Pro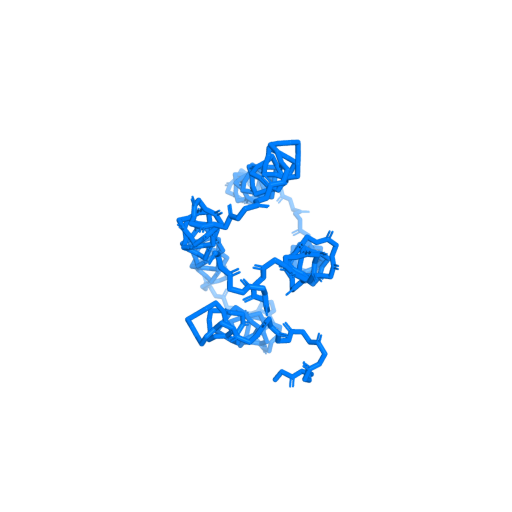tein AF-A0A930FZU0-F1 (afdb_monomer)

Organism: NCBI:txid73030

Radius of gyration: 15.58 Å; Cα contacts (8 Å, |Δi|>4): 68; chains: 1; bounding box: 39×26×42 Å

Structure (mmCIF, N/CA/C/O backbone):
data_AF-A0A930FZU0-F1
#
_entry.id   AF-A0A930FZU0-F1
#
loop_
_atom_site.group_PDB
_atom_site.id
_atom_site.type_symbol
_atom_site.label_atom_id
_atom_site.label_alt_id
_atom_site.label_comp_id
_atom_site.label_asym_id
_atom_site.label_entity_id
_atom_site.label_seq_id
_atom_site.pdbx_PDB_ins_code
_atom_site.Cartn_x
_atom_site.Cartn_y
_atom_site.Cartn_z
_atom_site.occupancy
_atom_site.B_iso_or_equiv
_atom_site.auth_seq_id
_atom_site.auth_comp_id
_atom_site.auth_asym_id
_atom_site.auth_atom_id
_atom_site.pdbx_PDB_model_num
ATOM 1 N N . MET A 1 1 ? -6.395 -14.108 -0.169 1.00 53.88 1 MET A N 1
ATOM 2 C CA . MET A 1 1 ? -5.845 -13.590 1.102 1.00 53.88 1 MET A CA 1
ATOM 3 C C . MET A 1 1 ? -5.756 -14.660 2.192 1.00 53.88 1 MET A C 1
ATOM 5 O O . MET A 1 1 ? -6.702 -15.429 2.346 1.00 53.88 1 MET A O 1
ATOM 9 N N . ASN A 1 2 ? -4.680 -14.692 2.988 1.00 57.84 2 ASN A N 1
ATOM 10 C CA . ASN A 1 2 ? -4.686 -15.403 4.273 1.00 57.84 2 ASN A CA 1
ATOM 11 C C . ASN A 1 2 ? -5.642 -14.662 5.233 1.00 57.84 2 ASN A C 1
ATOM 13 O O . ASN A 1 2 ? -5.522 -13.448 5.380 1.00 57.84 2 ASN A O 1
ATOM 17 N N . LYS A 1 3 ? -6.596 -15.351 5.874 1.00 59.53 3 LYS A N 1
ATOM 18 C CA . LYS A 1 3 ? -7.657 -14.711 6.691 1.00 59.53 3 LYS A CA 1
ATOM 19 C C . LYS A 1 3 ? -7.117 -13.854 7.847 1.00 59.53 3 LYS A C 1
ATOM 21 O O . LYS A 1 3 ? -7.828 -12.997 8.357 1.00 59.53 3 LYS A O 1
ATOM 26 N N . HIS A 1 4 ? -5.865 -14.072 8.242 1.00 59.69 4 HIS A N 1
ATOM 27 C CA . HIS A 1 4 ? -5.195 -13.332 9.309 1.00 59.69 4 HIS A CA 1
ATOM 28 C C . HIS A 1 4 ? -4.882 -11.865 8.964 1.00 59.69 4 HIS A C 1
ATOM 30 O O . HIS A 1 4 ? -4.726 -11.072 9.890 1.00 59.69 4 HIS A O 1
ATOM 36 N N . LEU A 1 5 ? -4.872 -11.494 7.677 1.00 72.25 5 LEU A N 1
ATOM 37 C CA . LEU A 1 5 ? -4.589 -10.130 7.198 1.00 72.25 5 LEU A CA 1
ATOM 38 C C . LEU A 1 5 ? -5.845 -9.257 7.020 1.00 72.25 5 LEU A C 1
ATOM 40 O O . LEU A 1 5 ? -5.736 -8.101 6.636 1.00 72.25 5 LEU A O 1
ATOM 44 N N . LEU A 1 6 ? -7.038 -9.802 7.278 1.00 85.94 6 LEU A N 1
ATOM 45 C CA . LEU A 1 6 ? -8.294 -9.058 7.148 1.00 85.94 6 LEU A CA 1
ATOM 46 C C . LEU A 1 6 ? -8.549 -8.221 8.394 1.00 85.94 6 LEU A C 1
ATOM 48 O O . LEU A 1 6 ? -8.532 -8.775 9.495 1.00 85.94 6 LEU A O 1
ATOM 52 N N . LEU A 1 7 ? -8.832 -6.935 8.223 1.00 88.62 7 LEU A N 1
ATOM 53 C CA . LEU A 1 7 ? -9.227 -5.991 9.268 1.00 88.62 7 LEU A CA 1
ATOM 54 C C . LEU A 1 7 ? -10.702 -6.128 9.649 1.00 88.62 7 LEU A C 1
ATOM 56 O O . LEU A 1 7 ? -11.077 -5.759 10.760 1.00 88.62 7 LEU A O 1
ATOM 60 N N . GLY A 1 8 ? -11.528 -6.682 8.755 1.00 89.00 8 GLY A N 1
ATOM 61 C CA . GLY A 1 8 ? -12.982 -6.711 8.907 1.00 89.00 8 GLY A CA 1
ATOM 62 C C . GLY A 1 8 ? -13.663 -5.440 8.393 1.00 89.00 8 GLY A C 1
ATOM 63 O O . GLY A 1 8 ? -14.844 -5.233 8.663 1.00 89.00 8 GLY A O 1
ATOM 64 N N . VAL A 1 9 ? -12.935 -4.600 7.651 1.00 91.00 9 VAL A N 1
ATOM 65 C CA . VAL A 1 9 ? -13.445 -3.379 7.015 1.00 91.00 9 VAL A CA 1
ATOM 66 C C . VAL A 1 9 ? -13.572 -3.666 5.522 1.00 91.00 9 VAL A C 1
ATOM 68 O O . VAL A 1 9 ? -12.549 -3.698 4.841 1.00 91.00 9 VAL A O 1
ATOM 71 N N . PRO A 1 10 ? -14.791 -3.863 4.976 1.00 91.81 10 PRO A N 1
ATOM 72 C CA . PRO A 1 10 ? -14.967 -4.412 3.630 1.00 91.81 10 PRO A CA 1
ATOM 73 C C . PRO A 1 10 ? -14.207 -3.668 2.529 1.00 91.81 10 PRO A C 1
ATOM 75 O O . PRO A 1 10 ? -13.660 -4.300 1.632 1.00 91.81 10 PRO A O 1
ATOM 78 N N . ASN A 1 11 ? -14.156 -2.334 2.604 1.00 93.19 11 ASN A N 1
ATOM 79 C CA . ASN A 1 11 ? -13.458 -1.524 1.609 1.00 93.19 11 ASN A CA 1
ATOM 80 C C . ASN A 1 11 ? -11.930 -1.685 1.688 1.00 93.19 11 ASN A C 1
ATOM 82 O O . ASN A 1 11 ? -11.291 -1.887 0.661 1.00 93.19 11 ASN A O 1
ATOM 86 N N . ILE A 1 12 ? -11.355 -1.645 2.894 1.00 94.19 12 ILE A N 1
ATOM 87 C CA . ILE A 1 12 ? -9.903 -1.780 3.086 1.00 94.19 12 ILE A CA 1
ATOM 88 C C . ILE A 1 12 ? -9.453 -3.217 2.792 1.00 94.19 12 ILE A C 1
ATOM 90 O O . ILE A 1 12 ? -8.492 -3.433 2.061 1.00 94.19 12 ILE A O 1
ATOM 94 N N . ASP A 1 13 ? -10.218 -4.213 3.248 1.00 93.94 13 ASP A N 1
ATOM 95 C CA . ASP A 1 13 ? -9.949 -5.625 2.962 1.00 93.94 13 ASP A CA 1
ATOM 96 C C . ASP A 1 13 ? -9.976 -5.924 1.453 1.00 93.94 13 ASP A C 1
ATOM 98 O O . ASP A 1 13 ? -9.184 -6.733 0.962 1.00 93.94 13 ASP A O 1
ATOM 102 N N . HIS A 1 14 ? -10.868 -5.265 0.704 1.00 93.75 14 HIS A N 1
ATOM 103 C CA . HIS A 1 14 ? -10.893 -5.353 -0.753 1.00 93.75 14 HIS A CA 1
ATOM 10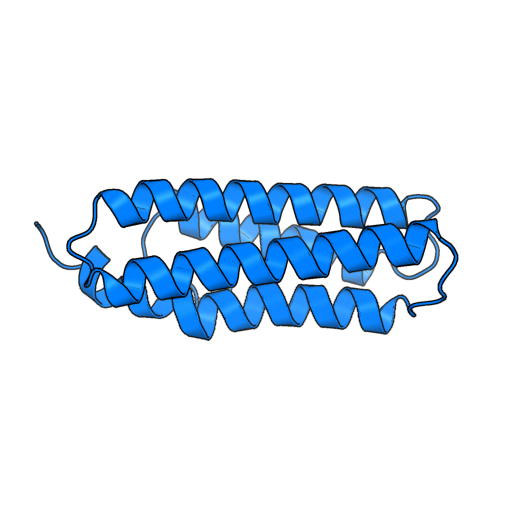4 C C . HIS A 1 14 ? -9.651 -4.708 -1.383 1.00 93.75 14 HIS A C 1
ATOM 106 O O . HIS A 1 14 ? -9.032 -5.323 -2.249 1.00 93.75 14 HIS A O 1
ATOM 112 N N . GLN A 1 15 ? -9.245 -3.523 -0.917 1.00 94.75 15 GLN A N 1
ATOM 113 C CA . GLN A 1 15 ? -8.032 -2.848 -1.393 1.00 94.75 15 GLN A CA 1
ATOM 114 C C . GLN A 1 15 ? -6.768 -3.685 -1.149 1.00 94.75 15 GLN A C 1
ATOM 116 O O . GLN A 1 15 ? -5.947 -3.815 -2.056 1.00 94.75 15 GLN A O 1
ATOM 121 N N . HIS A 1 16 ? -6.644 -4.341 0.009 1.00 94.00 16 HIS A N 1
ATOM 122 C CA . HIS A 1 16 ? -5.554 -5.289 0.264 1.00 94.00 16 HIS A CA 1
ATOM 123 C C . HIS A 1 16 ? -5.542 -6.445 -0.750 1.00 94.00 16 HIS A C 1
ATOM 125 O O . HIS A 1 16 ? -4.472 -6.889 -1.170 1.00 94.00 16 HIS A O 1
ATOM 131 N N . ASP A 1 17 ? -6.714 -6.961 -1.149 1.00 91.31 17 ASP A N 1
ATOM 132 C CA . ASP A 1 17 ? -6.791 -8.100 -2.075 1.00 91.31 17 ASP A CA 1
ATOM 133 C C . ASP A 1 17 ? -6.359 -7.668 -3.478 1.00 91.31 17 ASP A C 1
ATOM 135 O O . ASP A 1 17 ? -5.596 -8.378 -4.132 1.00 91.31 17 ASP A O 1
ATOM 139 N N . GLU A 1 18 ? -6.773 -6.475 -3.908 1.00 92.56 18 GLU A N 1
ATOM 140 C CA . GLU A 1 18 ? -6.367 -5.882 -5.184 1.00 92.56 18 GLU A CA 1
ATOM 141 C C . GLU A 1 18 ? -4.861 -5.582 -5.240 1.00 92.56 18 GLU A C 1
ATOM 143 O O . GLU A 1 18 ? -4.214 -5.869 -6.255 1.00 92.56 18 GLU A O 1
ATOM 148 N N . LEU A 1 19 ? -4.271 -5.079 -4.148 1.00 92.62 19 LEU A N 1
ATOM 149 C CA . LEU A 1 19 ? -2.822 -4.877 -4.038 1.00 92.62 19 LEU A CA 1
ATOM 150 C C . LEU A 1 19 ? -2.066 -6.205 -4.142 1.00 92.62 19 LEU A C 1
ATOM 152 O O . LEU A 1 19 ? -1.127 -6.330 -4.932 1.00 92.62 19 LEU A O 1
ATOM 156 N N . LEU A 1 20 ? -2.512 -7.230 -3.412 1.00 88.94 20 LEU A N 1
ATOM 157 C CA . LEU A 1 20 ? -1.897 -8.555 -3.457 1.00 88.94 20 LEU A CA 1
ATOM 158 C C . LEU A 1 20 ? -2.011 -9.195 -4.849 1.00 88.94 20 LEU A C 1
ATOM 160 O O . LEU A 1 20 ? -1.052 -9.804 -5.323 1.00 88.94 20 LEU A O 1
ATOM 164 N N . ARG A 1 21 ? -3.154 -9.051 -5.529 1.00 89.00 21 ARG A N 1
ATOM 165 C CA . ARG A 1 21 ? -3.338 -9.528 -6.912 1.00 89.00 21 ARG A CA 1
ATOM 166 C C . ARG A 1 21 ? -2.407 -8.818 -7.881 1.00 89.00 21 ARG A C 1
ATOM 168 O O . ARG A 1 21 ? -1.785 -9.470 -8.716 1.00 89.00 21 ARG A O 1
ATOM 175 N N . SER A 1 22 ? -2.292 -7.500 -7.761 1.00 88.44 22 SER A N 1
ATOM 176 C CA . SER A 1 22 ? -1.419 -6.691 -8.615 1.00 88.44 22 SER A CA 1
ATOM 177 C C . SER A 1 22 ? 0.049 -7.085 -8.427 1.00 88.44 22 SER A C 1
ATOM 179 O O . SER A 1 22 ? 0.769 -7.274 -9.407 1.00 88.44 22 SER A O 1
ATOM 181 N N . LEU A 1 23 ? 0.459 -7.349 -7.184 1.00 85.12 23 LEU A N 1
ATOM 182 C CA . LEU A 1 23 ? 1.782 -7.872 -6.850 1.00 85.12 23 LEU A CA 1
ATOM 183 C C . LEU A 1 23 ? 2.026 -9.282 -7.418 1.00 85.12 23 LEU A C 1
ATOM 185 O O . LEU A 1 23 ? 3.092 -9.558 -7.967 1.00 85.12 23 LEU A O 1
ATOM 189 N N . GLN A 1 24 ? 1.038 -10.175 -7.332 1.00 85.12 24 GLN A N 1
ATOM 190 C CA . GLN A 1 24 ? 1.115 -11.522 -7.910 1.00 85.12 24 GLN A CA 1
ATOM 191 C C . GLN A 1 24 ? 1.219 -11.496 -9.437 1.00 85.12 24 GLN A C 1
ATOM 193 O O . GLN A 1 24 ? 2.005 -12.251 -10.008 1.00 85.12 24 GLN A O 1
ATOM 198 N N . HIS A 1 25 ? 0.459 -10.626 -10.105 1.00 83.38 25 HIS A N 1
ATOM 199 C CA . HIS A 1 25 ? 0.567 -10.438 -11.551 1.00 83.38 25 HIS A CA 1
ATOM 200 C C . HIS A 1 25 ? 1.953 -9.934 -11.945 1.00 83.38 25 HIS A C 1
ATOM 202 O O . HIS A 1 25 ? 2.541 -10.446 -12.895 1.00 83.38 25 HIS A O 1
ATOM 208 N N . LEU A 1 26 ? 2.497 -8.985 -11.185 1.00 80.38 26 LEU A N 1
ATOM 209 C CA . LEU A 1 26 ? 3.831 -8.454 -11.419 1.00 80.38 26 LEU A CA 1
ATOM 210 C C . LEU A 1 26 ? 4.916 -9.538 -11.244 1.00 80.38 26 LEU A C 1
ATOM 212 O O . LEU A 1 26 ? 5.797 -9.668 -12.092 1.00 80.38 26 LEU A O 1
ATOM 216 N N . LEU A 1 27 ? 4.806 -10.379 -10.211 1.00 80.50 27 LEU A N 1
ATOM 217 C CA . LEU A 1 27 ? 5.671 -11.550 -10.012 1.00 80.50 27 LEU A CA 1
ATOM 218 C C . LEU A 1 27 ? 5.586 -12.558 -11.171 1.00 80.50 27 LEU A C 1
ATOM 220 O O . LEU A 1 27 ? 6.600 -13.140 -11.555 1.00 80.50 27 LEU A O 1
ATOM 224 N N . ALA A 1 28 ? 4.389 -12.770 -11.726 1.00 79.31 28 ALA A N 1
ATOM 225 C CA . ALA A 1 28 ? 4.153 -13.727 -12.805 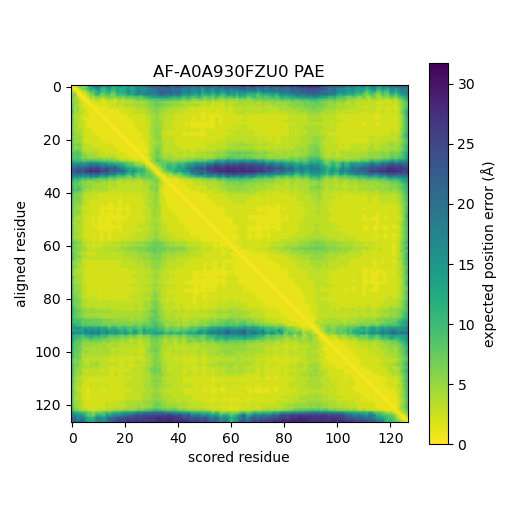1.00 79.31 28 ALA A CA 1
ATOM 226 C C . ALA A 1 28 ? 4.609 -13.224 -14.188 1.00 79.31 28 ALA A C 1
ATOM 228 O O . ALA A 1 28 ? 5.000 -14.039 -15.023 1.00 79.31 28 ALA A O 1
ATOM 229 N N . ALA A 1 29 ? 4.571 -11.909 -14.434 1.00 70.56 29 ALA A N 1
ATOM 230 C CA . ALA A 1 29 ? 4.966 -11.303 -15.709 1.00 70.56 29 ALA A CA 1
ATOM 231 C C . ALA A 1 29 ? 6.481 -11.418 -15.994 1.00 70.56 29 ALA A C 1
ATOM 233 O O . ALA A 1 29 ? 6.894 -11.528 -17.150 1.00 70.56 29 ALA A O 1
ATOM 234 N N . GLY A 1 30 ? 7.320 -11.460 -14.952 1.00 64.69 30 GLY A N 1
ATOM 235 C CA . GLY A 1 30 ? 8.775 -11.605 -15.081 1.00 64.69 30 GLY A CA 1
ATOM 236 C C . GLY A 1 30 ? 9.479 -10.430 -15.790 1.00 64.69 30 GLY A C 1
ATOM 237 O O . GLY A 1 30 ? 8.894 -9.385 -16.052 1.00 64.69 30 GLY A O 1
ATOM 238 N N . LYS A 1 31 ? 10.774 -10.598 -16.111 1.00 62.72 31 LYS A N 1
ATOM 239 C CA . LYS A 1 31 ? 11.660 -9.555 -16.689 1.00 62.72 31 LYS A CA 1
ATOM 240 C C . LYS A 1 31 ? 11.341 -9.127 -18.137 1.00 62.72 31 LYS A C 1
ATOM 242 O O . LYS A 1 31 ? 12.021 -8.241 -18.642 1.00 62.72 31 LYS A O 1
ATOM 247 N N . CYS A 1 32 ? 10.417 -9.789 -18.838 1.00 53.25 32 CYS A N 1
ATOM 248 C CA . CYS A 1 32 ? 10.327 -9.724 -20.308 1.00 53.25 32 CYS A CA 1
ATOM 249 C C . CYS A 1 32 ? 9.321 -8.717 -20.873 1.00 53.25 32 CYS A C 1
ATOM 251 O O . CYS A 1 32 ? 9.160 -8.690 -22.091 1.00 53.25 32 CYS A O 1
ATOM 253 N N . ASP A 1 33 ? 8.660 -7.907 -20.047 1.00 55.78 33 ASP A N 1
ATOM 254 C CA . ASP A 1 33 ? 7.627 -7.005 -20.551 1.00 55.78 33 ASP A CA 1
ATOM 255 C C . ASP A 1 33 ? 8.138 -5.564 -20.677 1.00 55.78 33 ASP A C 1
ATOM 257 O O . ASP A 1 33 ? 8.603 -4.961 -19.705 1.00 55.78 33 ASP A O 1
ATOM 261 N N . GLU A 1 34 ? 8.009 -4.989 -21.876 1.00 56.81 34 GLU A N 1
ATOM 262 C CA . GLU A 1 34 ? 8.275 -3.567 -22.156 1.00 56.81 34 GLU A CA 1
ATOM 263 C C . GLU A 1 34 ? 7.396 -2.638 -21.281 1.00 56.81 34 GLU A C 1
ATOM 265 O O . GLU A 1 34 ? 7.691 -1.453 -21.135 1.00 56.81 34 GLU A O 1
ATOM 270 N N . GLY A 1 35 ? 6.368 -3.190 -20.620 1.00 68.12 35 GLY A N 1
ATOM 271 C CA . GLY A 1 35 ? 5.472 -2.520 -19.674 1.00 68.12 35 GLY A CA 1
ATOM 272 C C . GLY A 1 35 ? 5.886 -2.533 -18.194 1.00 68.12 35 GLY A C 1
ATOM 273 O O . GLY A 1 35 ? 5.104 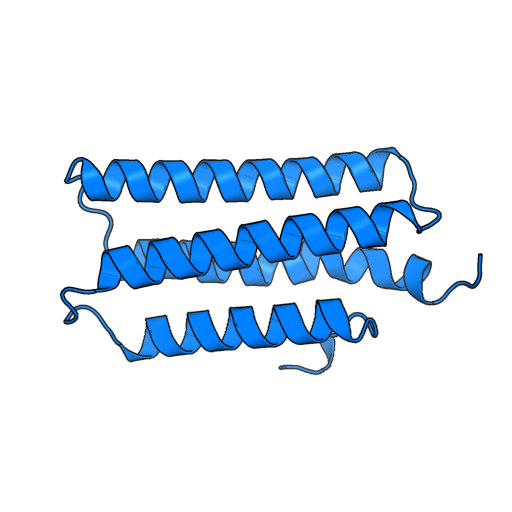-2.085 -17.361 1.00 68.12 35 GLY A O 1
ATOM 274 N N . PHE A 1 36 ? 7.077 -3.011 -17.804 1.00 74.12 36 PHE A N 1
ATOM 275 C CA . PHE A 1 36 ? 7.458 -3.105 -16.377 1.00 74.12 36 PHE A CA 1
ATOM 276 C C . PHE A 1 36 ? 7.354 -1.770 -15.612 1.00 74.12 36 PHE A C 1
ATOM 278 O O . PHE A 1 36 ? 6.817 -1.732 -14.504 1.00 74.12 36 PHE A O 1
ATOM 285 N N . SER A 1 37 ? 7.804 -0.666 -16.220 1.00 76.50 37 SER A N 1
ATOM 286 C CA . SER A 1 37 ? 7.684 0.677 -15.630 1.00 76.50 37 SER A CA 1
ATOM 287 C C . SER A 1 37 ? 6.219 1.077 -15.419 1.00 76.50 37 SER A C 1
ATOM 289 O O . SER A 1 37 ? 5.863 1.602 -14.368 1.00 76.50 37 SER A O 1
ATOM 29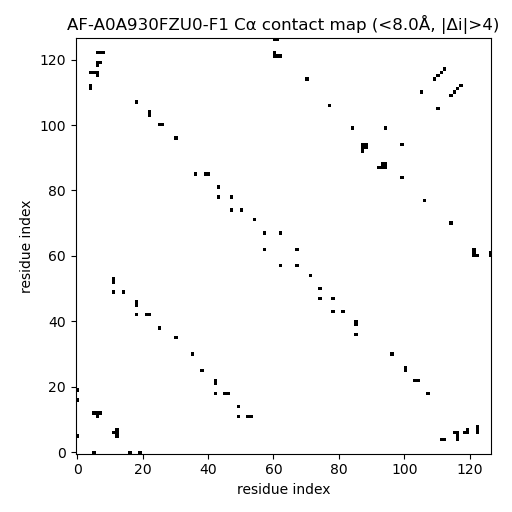1 N N . GLU A 1 38 ? 5.345 0.752 -16.376 1.00 80.06 38 GLU A N 1
ATOM 292 C CA . GLU A 1 38 ? 3.909 1.021 -16.278 1.00 80.06 38 GLU A CA 1
ATOM 293 C C . GLU A 1 38 ? 3.255 0.209 -15.153 1.00 80.06 38 GLU A C 1
ATOM 295 O O . GLU A 1 38 ? 2.432 0.740 -14.405 1.00 80.06 38 GLU A O 1
ATOM 300 N N . VAL A 1 39 ? 3.643 -1.059 -14.979 1.00 80.12 39 VAL A N 1
ATOM 301 C CA . VAL A 1 39 ? 3.124 -1.892 -13.885 1.00 80.12 39 VAL A CA 1
ATOM 302 C C . VAL A 1 39 ? 3.567 -1.352 -12.523 1.00 80.12 39 VAL A C 1
ATOM 304 O O . VAL A 1 39 ? 2.733 -1.262 -11.623 1.00 80.12 39 VAL A O 1
ATOM 307 N N . ILE A 1 40 ? 4.830 -0.932 -12.378 1.00 82.19 40 ILE A N 1
ATOM 308 C CA . ILE A 1 40 ? 5.325 -0.269 -11.159 1.00 82.19 40 ILE A CA 1
ATOM 309 C C . ILE A 1 40 ? 4.533 1.007 -10.887 1.00 82.19 40 ILE A C 1
ATOM 311 O O . ILE A 1 40 ? 4.017 1.174 -9.786 1.00 82.19 40 ILE A O 1
ATOM 315 N N . SER A 1 41 ? 4.392 1.891 -11.881 1.00 85.44 41 SER A N 1
ATOM 316 C CA . SER A 1 41 ? 3.650 3.144 -11.720 1.00 85.44 41 SER A CA 1
ATOM 317 C C . SER A 1 41 ? 2.206 2.894 -11.289 1.00 85.44 41 SER A C 1
ATOM 319 O O . SER A 1 41 ? 1.716 3.551 -10.373 1.00 85.44 41 SER A O 1
ATOM 321 N N . ARG A 1 42 ? 1.529 1.915 -11.902 1.00 88.44 42 ARG A N 1
ATOM 322 C CA . ARG A 1 42 ? 0.165 1.532 -11.518 1.00 88.44 42 ARG A CA 1
ATOM 323 C C . ARG A 1 42 ? 0.094 1.014 -10.085 1.00 88.44 42 ARG A C 1
ATOM 325 O O . ARG A 1 42 ? -0.820 1.405 -9.366 1.00 88.44 42 ARG A O 1
ATOM 332 N N . LEU A 1 43 ? 1.042 0.177 -9.664 1.00 89.75 43 LEU A N 1
ATOM 333 C CA . LEU A 1 43 ? 1.066 -0.355 -8.303 1.00 89.75 43 LEU A CA 1
ATOM 334 C C . LEU A 1 43 ? 1.345 0.744 -7.268 1.00 89.75 43 LEU A C 1
ATOM 336 O O . LEU A 1 43 ? 0.672 0.791 -6.243 1.00 89.75 43 LEU A O 1
ATOM 340 N N . THR A 1 44 ? 2.256 1.679 -7.552 1.00 91.12 44 THR A N 1
ATOM 341 C CA . THR A 1 44 ? 2.503 2.847 -6.690 1.00 91.12 44 THR A CA 1
ATOM 342 C C . THR A 1 44 ? 1.248 3.709 -6.529 1.00 91.12 44 THR A C 1
ATOM 344 O O . THR A 1 44 ? 0.930 4.118 -5.414 1.00 91.12 44 THR A O 1
ATOM 347 N N . ILE A 1 45 ? 0.495 3.943 -7.612 1.00 93.25 45 ILE A N 1
ATOM 348 C CA . ILE A 1 45 ? -0.785 4.669 -7.552 1.00 93.25 45 ILE A CA 1
ATOM 349 C C . ILE A 1 45 ? -1.797 3.914 -6.681 1.00 93.25 45 ILE A C 1
ATOM 351 O O . ILE A 1 45 ? -2.422 4.516 -5.814 1.00 93.25 45 ILE A O 1
ATOM 355 N N . GLN A 1 46 ? -1.923 2.595 -6.855 1.00 94.50 46 GLN A N 1
ATOM 356 C CA . GLN A 1 46 ? -2.830 1.782 -6.040 1.00 94.50 46 GLN A CA 1
ATOM 357 C C . GLN A 1 46 ? -2.479 1.827 -4.546 1.00 94.50 46 GLN A C 1
ATOM 359 O O . GLN A 1 46 ? -3.384 1.904 -3.718 1.00 94.50 46 GLN A O 1
ATOM 364 N N . ILE A 1 47 ? -1.187 1.796 -4.196 1.00 95.12 47 ILE A N 1
ATOM 365 C CA . ILE A 1 47 ? -0.718 1.910 -2.805 1.00 95.12 47 ILE A CA 1
ATOM 366 C C . ILE A 1 47 ? -1.090 3.280 -2.231 1.00 95.12 47 ILE A C 1
ATOM 368 O O . ILE A 1 47 ? -1.665 3.357 -1.149 1.00 95.12 47 ILE A O 1
ATOM 372 N N . HIS A 1 48 ? -0.830 4.354 -2.976 1.00 96.19 48 HIS A N 1
ATOM 373 C CA . HIS A 1 48 ? -1.193 5.707 -2.561 1.00 96.19 48 HIS A CA 1
ATOM 374 C C . HIS A 1 48 ? -2.708 5.866 -2.338 1.00 96.19 48 HIS A C 1
ATOM 376 O O . HIS A 1 48 ? -3.134 6.399 -1.315 1.00 96.19 48 HIS A O 1
ATOM 382 N N . ASP A 1 49 ? -3.536 5.372 -3.260 1.00 97.00 49 ASP A N 1
ATOM 383 C CA . ASP A 1 49 ? -4.998 5.464 -3.150 1.00 97.00 49 ASP A CA 1
ATOM 384 C C . ASP A 1 49 ? -5.546 4.642 -1.971 1.00 97.00 49 ASP A C 1
ATOM 386 O O . ASP A 1 49 ? -6.516 5.041 -1.311 1.00 97.00 49 ASP A O 1
ATOM 390 N N . HIS A 1 50 ? -4.916 3.500 -1.686 1.00 97.25 50 HIS A N 1
ATOM 391 C CA . HIS A 1 50 ? -5.194 2.705 -0.498 1.00 97.25 50 HIS A CA 1
ATOM 392 C C . HIS A 1 50 ? -4.868 3.487 0.784 1.00 97.25 50 HIS A C 1
ATOM 394 O O . HIS A 1 50 ? -5.758 3.636 1.621 1.00 97.25 50 HIS A O 1
ATOM 400 N N . PHE A 1 51 ? -3.677 4.084 0.893 1.00 97.94 51 PHE A N 1
ATOM 401 C CA . PHE A 1 51 ? -3.291 4.899 2.052 1.00 97.94 51 PHE A CA 1
ATOM 402 C C . PHE A 1 51 ? -4.247 6.071 2.289 1.00 97.94 51 PHE A C 1
ATOM 404 O O . PHE A 1 51 ? -4.728 6.261 3.403 1.00 97.94 51 PHE A O 1
ATOM 411 N N . GLN A 1 52 ? -4.647 6.792 1.237 1.00 97.88 52 GLN A N 1
ATOM 412 C CA . GLN A 1 52 ? -5.647 7.859 1.369 1.00 97.88 52 GLN A CA 1
ATOM 413 C C . GLN A 1 52 ? -7.007 7.352 1.869 1.00 97.88 52 GLN A C 1
ATOM 415 O O . GLN A 1 52 ? -7.736 8.065 2.564 1.00 97.88 52 GLN A O 1
ATOM 420 N N . SER A 1 53 ? -7.397 6.145 1.461 1.00 97.12 53 SER A N 1
ATOM 421 C CA . SER A 1 53 ? -8.650 5.527 1.896 1.00 97.12 53 SER A CA 1
ATOM 422 C C . SER A 1 53 ? -8.577 5.106 3.361 1.00 97.12 53 SER A C 1
ATOM 424 O O . SER A 1 53 ? -9.538 5.315 4.104 1.00 97.12 53 SER A O 1
ATOM 426 N N . GLU A 1 54 ? -7.440 4.552 3.772 1.00 97.50 54 GLU A N 1
ATOM 427 C CA . GLU A 1 54 ? -7.180 4.145 5.144 1.00 97.50 54 GLU A CA 1
ATOM 428 C C . GLU A 1 54 ? -7.105 5.347 6.089 1.00 97.50 54 GLU A C 1
ATOM 430 O O . GLU A 1 54 ? -7.802 5.353 7.095 1.00 97.50 54 GLU A O 1
ATOM 435 N N . GLU A 1 55 ? -6.389 6.415 5.739 1.00 97.56 55 GLU A N 1
ATOM 436 C CA . GLU A 1 55 ? -6.303 7.635 6.558 1.00 97.56 55 GLU A CA 1
ATOM 437 C C . GLU A 1 55 ? -7.681 8.270 6.792 1.00 97.56 55 GLU A C 1
ATOM 439 O O . GLU A 1 55 ? -8.033 8.650 7.912 1.00 97.56 55 GLU A O 1
ATOM 444 N N . ARG A 1 56 ? -8.526 8.323 5.751 1.00 96.69 56 ARG A N 1
ATOM 445 C CA . ARG A 1 56 ? -9.922 8.781 5.885 1.00 96.69 56 ARG A CA 1
ATOM 446 C C . ARG A 1 56 ? -10.725 7.897 6.829 1.00 96.69 56 ARG A C 1
ATOM 448 O O . ARG A 1 56 ? -11.575 8.403 7.558 1.00 96.69 56 ARG A O 1
ATOM 455 N N . PHE A 1 57 ? -10.489 6.589 6.791 1.00 95.44 57 PHE A N 1
ATOM 456 C CA . PHE A 1 57 ? -11.137 5.644 7.688 1.00 95.44 57 PHE A CA 1
ATOM 457 C C . PHE A 1 57 ? -10.636 5.812 9.131 1.00 95.44 57 PHE A C 1
ATOM 459 O O . PHE A 1 57 ? -11.446 5.944 10.048 1.00 95.44 57 PHE A O 1
ATOM 466 N N . MET A 1 58 ? -9.320 5.901 9.324 1.00 95.69 58 MET A N 1
ATOM 467 C CA . MET A 1 58 ? -8.667 6.127 10.610 1.00 95.69 58 MET A CA 1
ATOM 468 C C . MET A 1 58 ? -9.131 7.422 11.276 1.00 95.69 58 MET A C 1
ATOM 470 O O . MET A 1 58 ? -9.281 7.451 12.495 1.00 95.69 58 MET A O 1
ATOM 474 N N . ALA A 1 59 ? -9.396 8.484 10.507 1.00 94.38 59 ALA A N 1
ATOM 475 C CA . ALA A 1 59 ? -9.890 9.758 11.038 1.00 94.38 59 ALA A CA 1
ATOM 476 C C . ALA A 1 59 ? -11.248 9.632 11.758 1.00 94.38 59 ALA A C 1
ATOM 478 O O . ALA A 1 59 ? -11.595 10.487 12.573 1.00 94.38 59 ALA A O 1
ATOM 479 N N . GLY A 1 60 ? -12.014 8.574 11.468 1.00 92.69 60 GLY A N 1
ATOM 480 C CA . GLY A 1 60 ? -13.257 8.237 12.162 1.00 92.69 60 GLY A CA 1
ATOM 481 C C . GLY A 1 60 ? -13.081 7.348 13.397 1.00 92.69 60 GLY A C 1
ATOM 482 O O . GLY A 1 60 ? -14.068 7.064 14.073 1.00 92.69 60 GLY A O 1
ATOM 483 N N . LEU A 1 61 ? -11.862 6.889 13.695 1.00 92.75 61 LEU A N 1
ATOM 484 C CA . LEU A 1 61 ? -11.569 5.996 14.814 1.00 92.75 61 LEU A CA 1
ATOM 485 C C . LEU A 1 61 ? -11.052 6.771 16.033 1.00 92.75 61 LEU A C 1
ATOM 487 O O . LEU A 1 61 ? -10.362 7.782 15.918 1.00 92.75 61 LEU A O 1
ATOM 491 N N . ALA A 1 62 ? -11.313 6.238 17.228 1.00 93.31 62 ALA A N 1
ATOM 492 C CA . ALA A 1 62 ? -10.773 6.754 18.487 1.00 93.31 62 ALA A CA 1
ATOM 493 C C . ALA A 1 62 ? -9.311 6.308 18.709 1.00 93.31 62 ALA A C 1
ATOM 495 O O . ALA A 1 62 ? -8.983 5.661 19.707 1.00 93.31 62 ALA A O 1
ATOM 496 N N . LEU A 1 63 ? -8.433 6.613 17.749 1.00 94.00 63 LEU A N 1
ATOM 497 C CA . LEU A 1 63 ? -7.017 6.255 17.806 1.00 94.00 63 LEU A CA 1
ATOM 498 C C . LEU A 1 63 ? -6.230 7.219 18.703 1.00 94.00 63 LEU A C 1
ATOM 500 O O . LEU A 1 63 ? -6.496 8.426 18.708 1.00 94.00 63 LEU A O 1
ATOM 504 N N . PRO A 1 64 ? -5.201 6.728 19.414 1.00 95.88 64 PRO A N 1
ATOM 505 C CA . PRO A 1 64 ? -4.231 7.605 20.044 1.00 95.88 64 PRO A CA 1
ATOM 506 C C . PRO A 1 64 ? -3.555 8.504 18.989 1.00 95.88 64 PRO A C 1
ATOM 508 O O . PRO A 1 64 ? -3.135 7.997 17.942 1.00 95.88 64 PRO A O 1
ATOM 511 N N . PRO A 1 65 ? -3.412 9.823 19.224 1.00 95.00 65 PRO A N 1
ATOM 512 C CA . PRO A 1 65 ? -2.863 10.743 18.224 1.00 95.00 65 PRO A CA 1
ATOM 513 C C . PRO A 1 65 ? -1.455 10.378 17.740 1.00 95.00 65 PRO A C 1
ATOM 515 O O . PRO A 1 65 ? -1.076 10.694 16.616 1.00 95.00 65 PRO A O 1
ATOM 518 N N . GLU A 1 66 ? -0.646 9.757 18.593 1.00 96.25 66 GLU A N 1
ATOM 519 C CA . GLU A 1 66 ? 0.673 9.243 18.240 1.00 96.25 66 GLU A CA 1
ATOM 520 C C . GLU A 1 66 ? 0.610 8.055 17.284 1.00 96.25 66 GLU A C 1
ATOM 522 O O . GLU A 1 66 ? 1.422 8.016 16.368 1.00 96.25 66 GLU A O 1
ATOM 527 N N . MET A 1 67 ? -0.371 7.161 17.439 1.00 96.25 67 MET A N 1
ATOM 528 C CA . MET A 1 67 ? -0.566 6.017 16.546 1.00 96.25 67 MET A CA 1
ATOM 529 C C . MET A 1 67 ? -0.992 6.489 15.156 1.00 96.25 67 MET A C 1
ATOM 531 O O . MET A 1 67 ? -0.429 6.033 14.170 1.00 96.25 67 MET A O 1
ATOM 535 N N . MET A 1 68 ? -1.911 7.461 15.083 1.00 96.12 68 MET A N 1
ATOM 536 C CA . MET A 1 68 ? -2.289 8.098 13.815 1.00 96.12 68 MET A CA 1
ATOM 537 C C . MET A 1 68 ? -1.063 8.688 13.103 1.00 96.12 68 MET A C 1
ATOM 539 O O . MET A 1 68 ? -0.782 8.352 11.959 1.00 96.12 68 MET A O 1
ATOM 543 N N . ARG A 1 69 ? -0.290 9.527 13.807 1.00 97.50 69 ARG A N 1
ATOM 544 C CA . ARG A 1 69 ? 0.895 10.178 13.227 1.00 97.50 69 ARG A CA 1
ATOM 545 C C . ARG A 1 69 ? 1.982 9.189 12.824 1.00 97.50 69 ARG A C 1
ATOM 547 O O . ARG A 1 69 ? 2.735 9.474 11.903 1.00 97.50 69 ARG A O 1
ATOM 554 N N . GLU A 1 70 ? 2.150 8.103 13.570 1.00 97.88 70 GLU A N 1
ATOM 555 C CA . GLU A 1 70 ? 3.114 7.053 13.237 1.00 97.88 70 GLU A CA 1
ATOM 556 C C . GLU A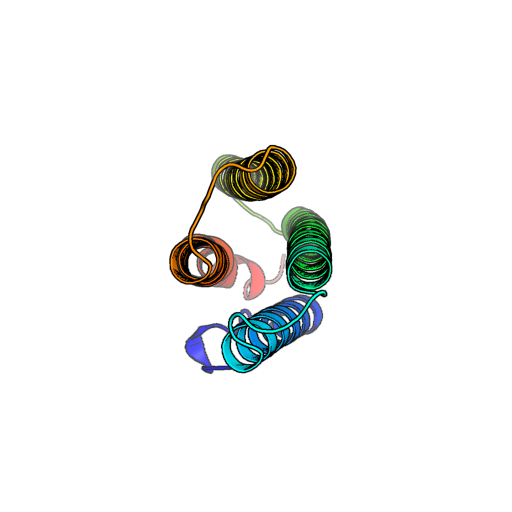 1 70 ? 2.722 6.360 11.928 1.00 97.88 70 GLU A C 1
ATOM 558 O O . GLU A 1 70 ? 3.556 6.224 11.040 1.00 97.88 70 GLU A O 1
ATOM 563 N N . HIS A 1 71 ? 1.442 6.022 11.778 1.00 98.12 71 HIS A N 1
ATOM 564 C CA . HIS A 1 71 ? 0.899 5.368 10.588 1.00 98.12 71 HIS A CA 1
ATOM 565 C C . HIS A 1 71 ? 1.003 6.260 9.337 1.00 98.12 71 HIS A C 1
ATOM 567 O O . HIS A 1 71 ? 1.566 5.841 8.330 1.00 98.12 71 HIS A O 1
ATOM 573 N N . GLU A 1 72 ? 0.575 7.526 9.417 1.00 97.62 72 GLU A N 1
ATOM 574 C CA . GLU A 1 72 ? 0.686 8.504 8.313 1.00 97.62 72 GLU A CA 1
ATOM 575 C C . GLU A 1 72 ? 2.147 8.749 7.878 1.00 97.62 72 GLU A C 1
ATOM 577 O O . GLU A 1 72 ? 2.447 8.977 6.700 1.00 97.62 72 GLU A O 1
ATOM 582 N N . ARG A 1 73 ? 3.094 8.704 8.826 1.00 98.06 73 ARG A N 1
ATOM 583 C CA . ARG A 1 73 ? 4.526 8.835 8.511 1.00 98.06 73 ARG A CA 1
ATOM 584 C C . ARG A 1 73 ? 5.043 7.633 7.746 1.00 98.06 73 ARG A C 1
ATOM 586 O O . ARG A 1 73 ? 5.840 7.824 6.833 1.00 98.06 73 ARG A O 1
ATOM 593 N N . GLU A 1 74 ? 4.604 6.431 8.092 1.00 97.88 74 GLU A N 1
ATOM 594 C CA . GLU A 1 74 ? 5.013 5.234 7.362 1.00 97.88 74 GLU A CA 1
ATOM 595 C C . GLU A 1 74 ? 4.429 5.194 5.955 1.00 97.88 74 GLU A C 1
ATOM 597 O O . GLU A 1 74 ? 5.168 4.894 5.018 1.00 97.88 74 GLU A O 1
ATOM 602 N N . HIS A 1 75 ? 3.177 5.625 5.764 1.00 98.00 75 HIS A N 1
ATOM 603 C CA . HIS A 1 75 ? 2.639 5.865 4.422 1.00 98.00 75 HIS A CA 1
ATOM 604 C C . HIS A 1 75 ? 3.530 6.813 3.620 1.00 98.00 75 HIS A C 1
ATOM 606 O O . HIS A 1 75 ? 3.946 6.492 2.505 1.00 98.00 75 HIS A O 1
ATOM 612 N N . SER A 1 76 ? 3.863 7.966 4.207 1.00 97.12 76 SER A N 1
ATOM 613 C CA . SER A 1 76 ? 4.717 8.966 3.558 1.00 97.12 76 SER A CA 1
ATOM 614 C C . SER A 1 76 ? 6.084 8.379 3.192 1.00 97.12 76 SER A C 1
ATOM 616 O O . SER A 1 76 ? 6.520 8.520 2.051 1.00 97.12 76 SER A O 1
ATOM 618 N N . ARG A 1 77 ? 6.719 7.642 4.115 1.00 97.25 77 ARG A N 1
ATOM 619 C CA . ARG A 1 77 ? 8.014 6.983 3.893 1.00 97.25 77 ARG A CA 1
ATOM 620 C C . ARG A 1 77 ? 7.949 5.982 2.739 1.00 97.25 77 ARG A C 1
ATOM 622 O O . ARG A 1 77 ? 8.815 6.002 1.868 1.00 97.25 77 ARG A O 1
ATOM 629 N N . ILE A 1 78 ? 6.923 5.130 2.701 1.00 96.25 78 ILE A N 1
ATOM 630 C CA . ILE A 1 78 ? 6.742 4.140 1.628 1.00 96.25 78 ILE A CA 1
ATOM 631 C C . ILE A 1 78 ? 6.568 4.841 0.275 1.00 96.25 78 ILE A C 1
ATOM 633 O O . ILE A 1 78 ? 7.210 4.455 -0.701 1.00 96.25 78 ILE A O 1
ATOM 637 N N . ILE A 1 79 ? 5.742 5.888 0.198 1.00 94.81 79 ILE A N 1
ATOM 638 C CA . ILE A 1 79 ? 5.538 6.641 -1.048 1.00 94.81 79 ILE A CA 1
ATOM 639 C C . ILE A 1 79 ? 6.820 7.344 -1.503 1.00 94.81 79 ILE A C 1
ATOM 641 O O . ILE A 1 79 ? 7.131 7.323 -2.698 1.00 94.81 79 ILE A O 1
ATOM 645 N N . GLU A 1 80 ? 7.584 7.934 -0.584 1.00 94.75 80 GLU A N 1
ATOM 646 C CA . GLU A 1 80 ? 8.878 8.551 -0.889 1.00 94.75 80 GLU A CA 1
ATOM 647 C C . GLU A 1 80 ? 9.872 7.527 -1.454 1.00 94.75 80 GLU A C 1
ATOM 649 O O . GLU A 1 80 ? 10.467 7.766 -2.507 1.00 94.75 80 GLU A O 1
ATOM 654 N N . GLU A 1 81 ? 10.001 6.359 -0.822 1.00 93.50 81 GLU A N 1
ATOM 655 C CA . GLU A 1 81 ? 10.905 5.293 -1.271 1.00 93.50 81 GLU A CA 1
ATOM 656 C C . GLU A 1 81 ? 10.494 4.712 -2.633 1.00 93.50 81 GLU A C 1
ATOM 658 O O . GLU A 1 81 ? 11.340 4.532 -3.513 1.00 93.50 81 GLU A O 1
ATOM 663 N N . LEU A 1 82 ? 9.195 4.486 -2.858 1.00 90.75 82 LEU A N 1
ATOM 664 C CA . LEU A 1 82 ? 8.672 4.042 -4.155 1.00 90.75 82 LEU A CA 1
ATOM 665 C C . LEU A 1 82 ? 8.889 5.089 -5.255 1.00 90.75 82 LEU A C 1
ATOM 667 O O . LEU A 1 82 ? 9.224 4.743 -6.391 1.00 90.75 82 LEU A O 1
ATOM 671 N N . THR A 1 83 ? 8.730 6.371 -4.925 1.00 88.94 83 THR A N 1
ATOM 672 C CA . THR A 1 83 ? 8.987 7.474 -5.858 1.00 88.94 83 THR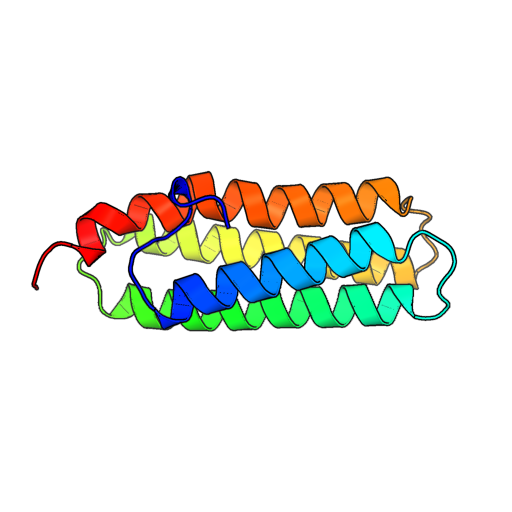 A CA 1
ATOM 673 C C . THR A 1 83 ? 10.467 7.542 -6.218 1.00 88.94 83 THR A C 1
ATOM 675 O O . THR A 1 83 ? 10.803 7.629 -7.400 1.00 88.94 83 THR A O 1
ATOM 678 N N . GLN A 1 84 ? 11.359 7.442 -5.228 1.00 89.31 84 GLN A N 1
ATOM 679 C CA . GLN A 1 84 ? 12.801 7.433 -5.462 1.00 89.31 84 GLN A CA 1
ATOM 680 C C . GLN A 1 84 ? 13.216 6.251 -6.344 1.00 89.31 84 GLN A C 1
ATOM 682 O O . GLN A 1 84 ? 13.952 6.431 -7.309 1.00 89.31 84 GLN A O 1
ATOM 687 N N . MET A 1 85 ? 12.672 5.062 -6.088 1.00 86.94 85 MET A N 1
ATOM 688 C CA . MET A 1 85 ? 12.925 3.873 -6.901 1.00 86.94 85 MET A CA 1
ATOM 689 C C . MET A 1 85 ? 12.481 4.048 -8.361 1.00 86.94 85 MET A C 1
ATOM 691 O O . MET A 1 85 ? 13.175 3.613 -9.287 1.00 86.94 85 MET A O 1
ATOM 695 N N . HIS A 1 86 ? 11.345 4.713 -8.588 1.00 82.00 86 HIS A N 1
ATOM 696 C CA . HIS A 1 86 ? 10.882 5.045 -9.933 1.00 82.00 86 HIS A CA 1
ATOM 697 C C . HIS A 1 86 ? 11.838 6.026 -10.631 1.00 82.00 86 HIS A C 1
ATOM 699 O O . HIS A 1 86 ? 12.235 5.786 -11.773 1.00 82.00 86 HIS A O 1
ATOM 705 N N . LEU A 1 87 ? 12.268 7.084 -9.934 1.00 84.75 87 LEU A N 1
ATOM 706 C CA . LEU A 1 87 ? 13.237 8.058 -10.449 1.00 84.75 87 LEU A CA 1
ATOM 707 C C . LEU A 1 87 ? 14.587 7.410 -10.784 1.00 84.75 87 LEU A C 1
ATOM 709 O O . LEU A 1 87 ? 15.139 7.674 -11.852 1.00 84.75 87 LEU A O 1
ATOM 713 N N . ASP A 1 88 ? 15.086 6.526 -9.922 1.00 85.19 88 ASP A N 1
ATOM 714 C CA . ASP A 1 88 ? 16.337 5.795 -10.130 1.00 85.19 88 ASP A CA 1
ATOM 715 C C . ASP A 1 88 ? 16.256 4.907 -11.379 1.00 85.19 88 ASP A C 1
ATOM 717 O O . ASP A 1 88 ? 17.156 4.917 -12.226 1.00 85.19 88 ASP A O 1
ATOM 721 N N . THR A 1 89 ? 15.130 4.207 -11.546 1.00 78.12 89 THR A N 1
ATOM 722 C CA . THR A 1 89 ? 14.856 3.383 -12.730 1.00 78.12 89 THR A CA 1
ATOM 723 C C . THR A 1 89 ? 14.830 4.235 -14.004 1.00 78.12 89 THR A C 1
ATOM 725 O O . THR A 1 89 ? 15.442 3.865 -15.008 1.00 78.12 89 THR A O 1
ATOM 728 N N . MET A 1 90 ? 14.187 5.410 -13.971 1.00 78.44 90 MET A N 1
ATOM 729 C CA . MET A 1 90 ? 14.166 6.353 -15.099 1.00 78.44 90 MET A CA 1
ATOM 730 C C . MET A 1 90 ? 15.548 6.946 -15.411 1.00 78.44 90 MET A C 1
ATOM 732 O O . MET A 1 90 ? 15.872 7.167 -16.577 1.00 78.44 90 MET A O 1
ATOM 736 N N . ALA A 1 91 ? 16.375 7.180 -14.389 1.00 83.00 91 ALA A N 1
ATOM 737 C CA . ALA A 1 91 ? 17.745 7.674 -14.530 1.00 83.00 91 ALA A CA 1
ATOM 738 C C . ALA A 1 91 ? 18.724 6.608 -15.066 1.00 83.00 91 ALA A C 1
ATOM 740 O O . ALA A 1 91 ? 19.901 6.900 -15.285 1.00 83.00 91 ALA A O 1
ATOM 741 N N . GLY A 1 92 ? 18.256 5.374 -15.286 1.00 73.56 92 GLY A N 1
ATOM 742 C CA . GLY A 1 92 ? 19.072 4.264 -15.770 1.00 73.56 92 GLY A CA 1
ATOM 743 C C . GLY A 1 92 ? 19.940 3.620 -14.687 1.00 73.56 92 GLY A C 1
ATOM 744 O O . GLY A 1 92 ? 20.843 2.844 -15.020 1.00 73.56 92 GLY A O 1
ATOM 745 N N . LEU A 1 93 ? 19.679 3.907 -13.404 1.00 75.38 93 LEU A N 1
ATOM 746 C CA . LEU A 1 93 ? 20.268 3.149 -12.305 1.00 75.38 93 LEU A CA 1
ATOM 747 C C . LEU A 1 93 ? 19.702 1.729 -12.358 1.00 75.38 93 LEU A C 1
ATOM 749 O O . LEU A 1 93 ? 18.493 1.504 -12.350 1.00 75.38 93 LEU A O 1
ATOM 753 N N . ARG A 1 94 ? 20.597 0.747 -12.472 1.00 66.88 94 ARG A N 1
ATOM 754 C CA . ARG A 1 94 ? 20.211 -0.659 -12.598 1.00 66.88 94 ARG A CA 1
ATOM 755 C C . ARG A 1 94 ? 19.875 -1.237 -11.229 1.00 66.88 94 ARG A C 1
ATOM 757 O O . ARG A 1 94 ? 20.711 -1.902 -10.626 1.00 66.88 94 ARG A O 1
ATOM 764 N N . LEU A 1 95 ? 18.646 -1.015 -10.778 1.00 75.69 95 LEU A N 1
ATOM 765 C CA . LEU A 1 95 ? 18.015 -1.903 -9.806 1.00 75.69 95 LEU A CA 1
ATOM 766 C C . LEU A 1 95 ? 17.615 -3.195 -10.518 1.00 75.69 95 LEU A C 1
ATOM 768 O O . LEU A 1 95 ? 17.155 -3.167 -11.666 1.00 75.69 95 LEU A O 1
ATOM 772 N N . SER A 1 96 ? 17.831 -4.345 -9.880 1.00 80.69 96 SER A N 1
ATOM 773 C CA . SER A 1 96 ? 17.354 -5.591 -10.466 1.00 80.69 96 SER A CA 1
ATOM 774 C C . SER A 1 96 ? 15.833 -5.682 -10.312 1.00 80.69 96 SER A C 1
ATOM 776 O O . SER A 1 96 ? 15.250 -5.157 -9.366 1.00 80.69 96 SER A O 1
ATOM 778 N N . PHE A 1 97 ? 15.177 -6.370 -11.249 1.00 79.31 97 PHE A N 1
ATOM 779 C CA . PHE A 1 97 ? 13.751 -6.694 -11.133 1.00 79.31 97 PHE A CA 1
ATOM 780 C C . PHE A 1 97 ? 13.445 -7.347 -9.777 1.00 79.31 97 PHE A C 1
ATOM 782 O O . PHE A 1 97 ? 12.483 -6.978 -9.123 1.00 79.31 97 PHE A O 1
ATOM 789 N N . GLU A 1 98 ? 14.295 -8.273 -9.329 1.00 83.69 98 GLU A N 1
ATOM 790 C CA . GLU A 1 98 ? 14.131 -8.978 -8.054 1.00 83.69 98 GLU A CA 1
ATOM 791 C C . GLU A 1 98 ? 14.179 -8.022 -6.854 1.00 83.69 98 GLU A C 1
ATOM 793 O O . GLU A 1 98 ? 13.354 -8.162 -5.953 1.00 83.69 98 GLU A O 1
ATOM 798 N N . ASP A 1 99 ? 15.062 -7.018 -6.879 1.00 86.06 99 ASP A N 1
ATOM 799 C CA . ASP A 1 99 ? 15.152 -6.011 -5.814 1.00 86.06 99 ASP A CA 1
ATOM 800 C C . ASP A 1 99 ? 13.882 -5.162 -5.753 1.00 86.06 99 ASP A C 1
ATOM 802 O O . ASP A 1 99 ? 13.280 -5.019 -4.690 1.00 86.06 99 ASP A O 1
ATOM 806 N N . ILE A 1 100 ? 13.425 -4.651 -6.903 1.00 85.00 100 ILE A N 1
ATOM 807 C CA . ILE A 1 100 ? 12.214 -3.824 -6.988 1.00 85.00 100 ILE A CA 1
ATOM 808 C C . ILE A 1 100 ? 11.009 -4.591 -6.443 1.00 85.00 100 ILE A C 1
ATOM 810 O O . ILE A 1 100 ? 10.281 -4.095 -5.583 1.00 85.00 100 ILE A O 1
ATOM 814 N N . ILE A 1 101 ? 10.817 -5.830 -6.896 1.00 85.69 101 ILE A N 1
ATOM 815 C CA . ILE A 1 101 ? 9.731 -6.675 -6.402 1.00 85.69 101 ILE A CA 1
ATOM 816 C C . ILE A 1 101 ? 9.873 -6.956 -4.911 1.00 85.69 101 ILE A C 1
ATOM 818 O O . ILE A 1 101 ? 8.881 -6.883 -4.187 1.00 85.69 101 ILE A O 1
ATOM 822 N N . GLY A 1 102 ? 11.089 -7.246 -4.445 1.00 88.31 102 GLY A N 1
ATOM 823 C CA . GLY A 1 102 ? 11.379 -7.463 -3.033 1.00 88.31 102 GLY A CA 1
ATOM 824 C C . GLY A 1 102 ? 10.928 -6.288 -2.169 1.00 88.31 102 GLY A C 1
ATOM 825 O O . GLY A 1 102 ? 10.268 -6.499 -1.152 1.00 88.31 102 GLY A O 1
ATOM 826 N N . HIS A 1 103 ? 11.187 -5.059 -2.617 1.00 89.88 103 HIS A N 1
ATOM 827 C CA . HIS A 1 103 ? 10.718 -3.856 -1.939 1.00 89.88 103 HIS A CA 1
ATOM 828 C C . HIS A 1 103 ? 9.189 -3.757 -1.901 1.00 89.88 103 HIS A C 1
ATOM 830 O O . HIS A 1 103 ? 8.634 -3.602 -0.818 1.00 89.88 103 HIS A O 1
ATOM 836 N N . PHE A 1 104 ? 8.486 -3.919 -3.028 1.00 89.81 104 PHE A N 1
ATOM 837 C CA . PHE A 1 104 ? 7.013 -3.873 -3.046 1.00 89.81 104 PHE A CA 1
ATOM 838 C C . PHE A 1 104 ? 6.375 -4.942 -2.149 1.00 89.81 104 PHE A C 1
ATOM 840 O O . PHE A 1 104 ? 5.445 -4.645 -1.397 1.00 89.81 104 PHE A O 1
ATOM 847 N N . VAL A 1 105 ? 6.885 -6.179 -2.199 1.00 88.56 105 VAL A N 1
ATOM 848 C CA . VAL A 1 105 ? 6.432 -7.269 -1.322 1.00 88.56 105 VAL A CA 1
ATOM 849 C C . VAL A 1 105 ? 6.642 -6.892 0.141 1.00 88.56 105 VAL A C 1
ATOM 851 O O . VAL A 1 105 ? 5.726 -7.079 0.947 1.00 88.56 105 VAL A O 1
ATOM 854 N N . SER A 1 106 ? 7.827 -6.368 0.472 1.00 89.38 106 SER A N 1
ATOM 855 C CA . SER A 1 106 ? 8.172 -5.959 1.831 1.00 89.38 106 SER A CA 1
ATOM 856 C C . SER A 1 106 ? 7.260 -4.839 2.309 1.00 89.38 106 SER A C 1
ATOM 858 O O . SER A 1 106 ? 6.652 -4.991 3.359 1.00 89.38 106 SER A O 1
ATOM 860 N N . TYR A 1 107 ? 7.095 -3.763 1.536 1.00 91.38 107 TYR A N 1
ATOM 861 C CA . TYR A 1 107 ? 6.263 -2.626 1.926 1.00 91.38 107 TYR A CA 1
ATOM 862 C C . TYR A 1 107 ? 4.819 -3.040 2.172 1.00 91.38 107 TYR A C 1
ATOM 864 O O . TYR A 1 107 ? 4.308 -2.785 3.253 1.00 91.38 107 TYR A O 1
ATOM 872 N N . ILE A 1 108 ? 4.186 -3.749 1.234 1.00 88.25 108 ILE A N 1
ATOM 873 C CA . ILE A 1 108 ? 2.782 -4.155 1.387 1.00 88.25 108 ILE A CA 1
ATOM 874 C C . ILE A 1 108 ? 2.625 -5.124 2.567 1.00 88.25 108 ILE A C 1
ATOM 876 O O . ILE A 1 108 ? 1.745 -4.953 3.404 1.00 88.25 108 ILE A O 1
ATOM 880 N N . SER A 1 109 ? 3.471 -6.153 2.655 1.00 88.50 109 SER A N 1
ATOM 881 C CA . SER A 1 109 ? 3.288 -7.200 3.670 1.00 88.50 109 SER A CA 1
ATOM 882 C C . SER A 1 109 ? 3.630 -6.707 5.073 1.00 88.50 109 SER A C 1
ATOM 884 O O . SER A 1 109 ? 2.923 -7.031 6.025 1.00 88.50 109 SER A O 1
ATOM 886 N N . GLN A 1 110 ? 4.717 -5.945 5.207 1.00 90.56 110 GLN A N 1
ATOM 887 C CA . GLN A 1 110 ? 5.164 -5.416 6.489 1.00 90.56 110 GLN A CA 1
ATOM 888 C C . GLN A 1 110 ? 4.213 -4.332 6.989 1.00 90.56 110 GLN A C 1
ATOM 890 O O . GLN A 1 110 ? 3.837 -4.387 8.155 1.00 90.56 110 GLN A O 1
ATOM 895 N N . HIS A 1 111 ? 3.757 -3.429 6.113 1.00 94.19 111 HIS A N 1
ATOM 896 C CA . HIS A 1 111 ? 2.779 -2.395 6.463 1.00 94.19 111 HIS A CA 1
ATOM 897 C C . HIS A 1 111 ? 1.508 -3.005 7.056 1.00 94.19 111 HIS A C 1
ATOM 899 O O . HIS A 1 111 ? 1.161 -2.717 8.199 1.00 94.19 111 HIS A O 1
ATOM 905 N N . VAL A 1 112 ? 0.902 -3.974 6.361 1.00 91.75 112 VAL A N 1
ATOM 906 C CA . VAL A 1 112 ? -0.312 -4.643 6.855 1.00 91.75 112 VAL A CA 1
ATOM 907 C C . VAL A 1 112 ? -0.089 -5.275 8.232 1.00 91.75 112 VAL A C 1
ATOM 909 O O . VAL A 1 112 ? -0.942 -5.183 9.116 1.00 91.75 112 VAL A O 1
ATOM 912 N N . ILE A 1 113 ? 1.053 -5.936 8.437 1.00 91.50 113 ILE A N 1
ATOM 913 C CA . ILE A 1 113 ? 1.346 -6.648 9.687 1.00 91.50 113 ILE A CA 1
ATOM 914 C C . ILE A 1 113 ? 1.647 -5.683 10.841 1.00 91.50 113 ILE A C 1
ATOM 916 O O . ILE A 1 113 ? 1.168 -5.901 11.957 1.00 91.50 113 ILE A O 1
ATOM 920 N N . GLU A 1 114 ? 2.456 -4.657 10.592 1.00 93.94 114 GLU A N 1
ATOM 921 C CA . GLU A 1 114 ? 3.015 -3.769 11.616 1.00 93.94 114 GLU A CA 1
ATOM 922 C C . GLU A 1 114 ? 2.167 -2.526 11.884 1.00 93.94 114 GLU A C 1
ATOM 924 O O . GLU A 1 114 ? 2.351 -1.906 12.932 1.00 93.94 114 GLU A O 1
ATOM 929 N N . PHE A 1 115 ? 1.239 -2.181 10.990 1.00 95.88 115 PHE A N 1
ATOM 930 C CA . PHE A 1 115 ? 0.411 -0.978 11.072 1.00 95.88 115 PHE A CA 1
ATOM 931 C C . PHE A 1 115 ? -1.070 -1.339 11.031 1.00 95.88 115 PHE A C 1
ATOM 933 O O . PHE A 1 115 ? -1.730 -1.278 12.071 1.00 95.88 115 PHE A O 1
ATOM 940 N N . ASP A 1 116 ? -1.583 -1.837 9.910 1.00 95.31 116 ASP A N 1
ATOM 941 C CA . ASP A 1 116 ? -3.029 -2.005 9.715 1.00 95.31 116 ASP A CA 1
ATOM 942 C C . ASP A 1 116 ? -3.646 -2.944 10.753 1.00 95.31 116 ASP A C 1
ATOM 944 O O . ASP A 1 116 ? -4.676 -2.651 11.366 1.00 95.31 116 ASP A O 1
ATOM 948 N N . LEU A 1 117 ? -2.995 -4.079 11.035 1.00 93.19 117 LEU A N 1
ATOM 949 C CA . LEU A 1 117 ? -3.494 -5.033 12.027 1.00 93.19 117 LEU A CA 1
ATOM 950 C C . LEU A 1 117 ? -3.603 -4.440 13.442 1.00 93.19 117 LEU A C 1
ATOM 952 O O . LEU A 1 117 ? -4.425 -4.927 14.227 1.00 93.19 117 LEU A O 1
ATOM 956 N N . ARG A 1 118 ? -2.847 -3.383 13.774 1.00 94.12 118 ARG A N 1
ATOM 957 C CA . ARG A 1 118 ? -2.967 -2.668 15.060 1.00 94.12 118 ARG A CA 1
ATOM 958 C C . ARG A 1 118 ? -4.243 -1.840 15.151 1.00 94.12 118 ARG A C 1
ATOM 960 O O . ARG A 1 118 ? -4.652 -1.521 16.265 1.00 94.12 118 ARG A O 1
ATOM 967 N N . LEU A 1 119 ? -4.902 -1.543 14.030 1.00 93.69 119 LEU A N 1
ATOM 968 C CA . LEU A 1 119 ? -6.182 -0.833 14.007 1.00 93.69 119 LEU A CA 1
ATOM 969 C C . LEU A 1 119 ? -7.346 -1.724 14.468 1.00 93.69 119 LEU A C 1
ATOM 971 O O . LEU A 1 119 ? -8.341 -1.214 14.982 1.00 93.69 119 LEU A O 1
ATOM 975 N N . LYS A 1 120 ? -7.227 -3.058 14.361 1.00 92.19 120 LYS A N 1
ATOM 976 C CA . LYS A 1 120 ? -8.301 -4.022 14.691 1.00 92.19 120 LYS A CA 1
ATOM 977 C C . LYS A 1 120 ? -9.029 -3.766 16.019 1.00 92.19 120 LYS A C 1
ATOM 979 O O . LYS A 1 120 ? -10.261 -3.790 16.014 1.00 92.19 120 LYS A O 1
ATOM 984 N N . PRO A 1 121 ? -8.343 -3.517 17.153 1.00 91.50 121 PRO A N 1
ATOM 985 C CA . PRO A 1 121 ? -9.015 -3.268 18.427 1.00 91.50 121 PRO A CA 1
ATOM 986 C C . PRO A 1 121 ? -9.892 -2.010 18.425 1.00 91.50 121 PRO A C 1
ATOM 988 O O . PRO A 1 121 ? -10.850 -1.955 19.192 1.00 91.50 121 PRO A O 1
ATOM 991 N N . TYR A 1 122 ? -9.580 -1.026 17.579 1.00 91.69 122 TYR A N 1
ATOM 992 C CA . TYR A 1 122 ? -10.304 0.243 17.452 1.00 91.69 122 TYR A CA 1
ATOM 993 C C . TYR A 1 122 ? -11.457 0.162 16.446 1.00 91.69 122 TYR A C 1
ATOM 995 O O . TYR A 1 122 ? -12.414 0.916 16.553 1.00 91.69 122 TYR A O 1
ATOM 1003 N N . ILE A 1 123 ? -11.393 -0.783 15.504 1.00 89.62 123 ILE A N 1
ATOM 1004 C CA . ILE A 1 123 ? -12.465 -1.071 14.539 1.00 89.62 123 ILE A CA 1
ATOM 1005 C C . ILE A 1 123 ? -13.615 -1.834 15.212 1.00 89.62 123 ILE A C 1
ATOM 1007 O O . ILE A 1 123 ? -14.785 -1.601 14.923 1.00 89.62 123 ILE A O 1
ATOM 1011 N N . ALA A 1 124 ? -13.285 -2.768 16.108 1.00 74.38 124 ALA A N 1
ATOM 1012 C CA . ALA A 1 124 ? -14.262 -3.628 16.778 1.00 74.38 124 ALA A CA 1
ATOM 1013 C C . ALA A 1 124 ? -14.967 -2.965 17.976 1.00 74.38 124 ALA A C 1
ATOM 1015 O O . ALA A 1 124 ? -15.890 -3.555 18.543 1.00 74.38 124 ALA A O 1
ATOM 1016 N N . GLN A 1 125 ? -14.536 -1.769 18.384 1.00 58.25 125 GLN A N 1
ATOM 1017 C CA . GLN A 1 125 ? -15.179 -1.011 19.453 1.00 58.25 125 GLN A CA 1
ATOM 1018 C C . GLN A 1 125 ? -16.181 -0.027 18.840 1.00 58.25 125 GLN A C 1
ATOM 1020 O O . GLN A 1 125 ? -15.784 0.793 18.013 1.00 58.25 125 GLN A O 1
ATOM 1025 N N . PRO A 1 126 ? -17.475 -0.084 19.208 1.00 46.50 126 PRO A N 1
ATOM 1026 C CA . PRO A 1 126 ? -18.383 0.998 18.864 1.00 46.50 126 PRO A CA 1
ATOM 1027 C C . PRO A 1 126 ? -17.901 2.275 19.566 1.00 46.50 126 PRO A C 1
ATOM 1029 O O . PRO A 1 126 ? -17.539 2.225 20.744 1.00 46.50 126 PRO A O 1
ATOM 1032 N N . ALA A 1 127 ? -17.860 3.375 18.811 1.00 52.06 127 ALA A N 1
ATOM 1033 C CA . ALA A 1 127 ? -17.634 4.720 19.336 1.00 52.06 127 ALA A CA 1
ATOM 1034 C C . ALA A 1 127 ? -18.656 5.091 20.422 1.00 52.06 127 ALA A C 1
ATOM 1036 O O . ALA A 1 127 ? -19.822 4.632 20.322 1.00 52.06 127 ALA A O 1
#

Sequence (127 aa):
MNKHLLLGVPNIDHQHDELLRSLQHLLAAGKCDEGFSEVISRLTIQIHDHFQSEERFMAGLALPPEMMREHERE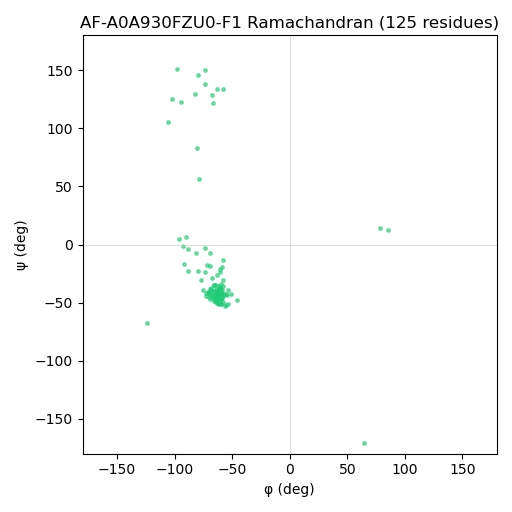HSRIIEELTQMHLDTMAGLRLSFEDIIGHFVSYISQHVIEFDLRLKPYIAQPA

Mean predicted aligned error: 5.04 Å

Solvent-accessible surface area (backbone atoms only — not comparable to full-atom values): 7472 Å² total; per-residue (Å²): 130,67,79,88,78,54,68,82,43,74,68,61,44,48,49,53,49,52,51,51,50,53,51,50,51,55,67,70,61,56,93,79,50,96,53,54,68,58,54,50,52,52,50,54,50,53,52,52,55,45,50,57,52,47,52,61,53,51,72,77,42,92,63,58,72,66,59,53,54,52,50,55,48,50,53,50,51,53,52,51,53,55,49,50,53,51,52,39,50,74,72,65,48,85,72,52,71,66,55,56,50,49,50,56,53,46,52,58,55,48,43,45,65,76,44,56,57,70,47,36,75,54,70,76,46,84,130

InterPro domains:
  IPR012312 Hemerythrin-like [PF01814] (8-119)
  IPR012827 Hemerythrin, metal-binding domain [TIGR02481] (3-123)
  IPR012827 Hemerythrin, metal-binding domain [cd12107] (10-121)
  IPR035938 Hemerythrin-like superfamily [G3DSA:1.20.120.50] (1-126)
  IPR035938 Hemerythrin-like superfamily [SSF47188] (2-123)

Foldseek 3Di:
DPPLLDLVPVVLNVLLVVLVVLLVVLVVVPDPDPCNLVSLVVSLVSLLVSLVVVLVVCVPWPDDPVLSVVLVVLSVVLSVVSVVVSVCVVVVNDDDSVNNSVSSCCSSVVSSVVRVSVCNVRVPDDD

Nearest PDB structures (foldseek):
  6r6n-assembly1_A  TM=6.375E-01  e=6.620E-01  Candidatus Kuenenia stuttgartensis
  5a7d-assembly4_N  TM=7.355E-01  e=1.386E+00  Drosophila melanogaster
 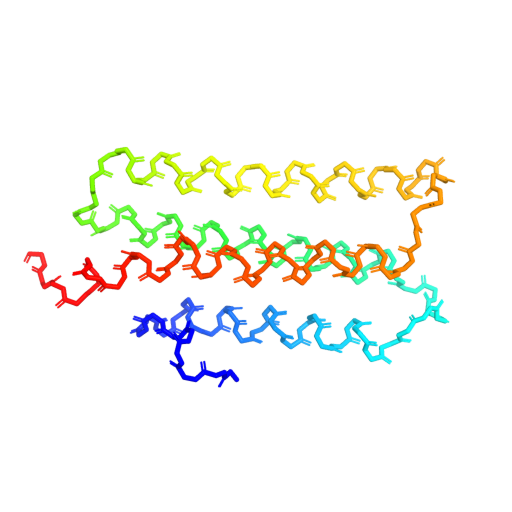 5a7d-assembly2_Q  TM=7.098E-01  e=1.804E+00  Drosophila melanogaster
  3de8-assembly2_C  TM=4.894E-01  e=2.901E+00  Escherichia coli

pLDDT: mean 86.36, std 11.94, range [46.5, 98.12]

Secondary structure (DSSP, 8-state):
--GGG--S-HHHHHHHHHHHHHHHHHHHHGGG-TTHHHHHHHHHHHHHHHHHHHHHHHTTS---HHHHHHHHHHHHHHHHHHHHHHHHHHTT----HHHHHHHHHHHHHHHIIIIIHHHHHHHSS--